Protein AF-A0A6P0Z613-F1 (afdb_monomer_lite)

Structure (mmCIF, N/CA/C/O backbone):
data_AF-A0A6P0Z613-F1
#
_entry.id   AF-A0A6P0Z613-F1
#
loop_
_atom_site.group_PDB
_atom_site.id
_atom_site.type_symbol
_atom_site.label_atom_id
_atom_site.label_alt_id
_atom_site.label_comp_id
_atom_site.label_asym_id
_atom_site.label_entity_id
_atom_site.label_seq_id
_atom_site.pdbx_PDB_ins_code
_atom_site.Cartn_x
_atom_site.Cartn_y
_atom_site.Cartn_z
_atom_site.occupancy
_atom_site.B_iso_or_equiv
_atom_site.auth_seq_id
_atom_site.auth_comp_id
_atom_site.auth_asym_id
_atom_site.auth_atom_id
_atom_site.pdbx_PDB_model_num
ATOM 1 N N . MET A 1 1 ? -24.363 -20.816 21.372 1.00 41.12 1 MET A N 1
ATOM 2 C CA . MET A 1 1 ? -23.082 -20.110 21.141 1.00 41.12 1 MET A CA 1
ATOM 3 C C . MET A 1 1 ? -22.222 -20.954 20.210 1.00 41.12 1 MET A C 1
ATOM 5 O O . MET A 1 1 ? -21.690 -21.966 20.649 1.00 41.12 1 MET A O 1
ATOM 9 N N . HIS A 1 2 ? -22.125 -20.601 18.926 1.00 52.47 2 HIS A N 1
ATOM 10 C CA . HIS A 1 2 ? -21.199 -21.285 18.020 1.00 52.47 2 HIS A CA 1
ATOM 11 C C . HIS A 1 2 ? -19.767 -20.882 18.381 1.00 52.47 2 HIS A C 1
ATOM 13 O O . HIS A 1 2 ? -19.398 -19.717 18.252 1.00 52.47 2 HIS A O 1
ATOM 19 N N . LYS A 1 3 ? -18.967 -21.839 18.863 1.00 54.72 3 LYS A N 1
ATOM 20 C CA . LYS A 1 3 ? -17.518 -21.667 18.998 1.00 54.72 3 LYS A CA 1
ATOM 21 C C . LYS A 1 3 ? -16.942 -21.541 17.590 1.00 54.72 3 LYS A C 1
ATOM 23 O O . LYS A 1 3 ? -16.746 -22.545 16.912 1.00 54.72 3 LYS A O 1
ATOM 28 N N . ILE A 1 4 ? -16.701 -20.314 17.137 1.00 62.31 4 ILE A N 1
ATOM 29 C CA . ILE A 1 4 ? -15.905 -20.089 15.932 1.00 62.31 4 ILE A CA 1
ATOM 30 C C . ILE A 1 4 ? -14.478 -20.491 16.303 1.00 62.31 4 ILE A C 1
ATOM 32 O O . ILE A 1 4 ? -13.793 -19.790 17.043 1.00 62.31 4 ILE A O 1
ATOM 36 N N . ALA A 1 5 ? -14.067 -21.681 15.874 1.00 77.69 5 ALA A N 1
ATOM 37 C CA . ALA A 1 5 ? -12.727 -22.178 16.136 1.00 77.69 5 ALA A CA 1
ATOM 38 C C . ALA A 1 5 ? -11.706 -21.254 15.461 1.00 77.69 5 ALA A C 1
ATOM 40 O O . ALA A 1 5 ? -11.909 -20.863 14.313 1.00 77.69 5 ALA A O 1
ATOM 41 N N . ALA A 1 6 ? -10.613 -20.933 16.158 1.00 75.31 6 ALA A N 1
ATOM 42 C CA . ALA A 1 6 ? -9.605 -19.960 15.724 1.00 75.31 6 ALA A CA 1
ATOM 43 C C . ALA A 1 6 ? -9.152 -20.151 14.263 1.00 75.31 6 ALA A C 1
ATOM 45 O O . ALA A 1 6 ? -8.950 -19.170 13.559 1.00 75.31 6 ALA A O 1
ATOM 46 N N . HIS A 1 7 ? -9.106 -21.396 13.775 1.00 74.69 7 HIS A N 1
ATOM 47 C CA . HIS A 1 7 ? -8.797 -21.716 12.379 1.00 74.69 7 HIS A CA 1
ATOM 48 C C . HIS A 1 7 ? -9.727 -21.046 11.349 1.00 74.69 7 HIS A C 1
ATOM 50 O O . HIS A 1 7 ? -9.259 -20.600 10.310 1.00 74.69 7 HIS A O 1
ATOM 56 N N . HIS A 1 8 ? -11.024 -20.899 11.640 1.00 77.75 8 HIS A N 1
ATOM 57 C CA . HIS A 1 8 ? -11.977 -20.233 10.754 1.00 77.75 8 HIS A CA 1
ATOM 58 C C . HIS A 1 8 ? -11.735 -18.726 10.718 1.00 77.75 8 HIS A C 1
ATOM 60 O O . HIS A 1 8 ? -11.867 -18.116 9.663 1.00 77.75 8 HIS A O 1
ATOM 66 N N . LEU A 1 9 ? -11.358 -18.120 11.850 1.00 75.69 9 LEU A N 1
ATOM 67 C CA . LEU A 1 9 ? -10.986 -16.705 11.888 1.00 75.69 9 LEU A CA 1
ATOM 68 C C . LEU A 1 9 ? -9.671 -16.468 11.146 1.00 75.69 9 LEU A C 1
ATOM 70 O O . LEU A 1 9 ? -9.574 -15.496 10.409 1.00 75.69 9 LEU A O 1
ATOM 74 N N . ILE A 1 10 ? -8.697 -17.370 11.294 1.00 74.62 10 ILE A N 1
ATOM 75 C CA . ILE A 1 10 ? -7.418 -17.310 10.579 1.00 74.62 10 ILE A CA 1
ATOM 76 C C . ILE A 1 10 ? -7.642 -17.448 9.072 1.00 74.62 10 ILE A C 1
ATOM 78 O O . ILE A 1 10 ? -7.159 -16.603 8.330 1.00 74.62 10 ILE A O 1
ATOM 82 N N . HIS A 1 11 ? -8.434 -18.421 8.616 1.00 78.00 11 HIS A N 1
ATOM 83 C CA . HIS A 1 11 ? -8.751 -18.568 7.192 1.00 78.00 11 HIS A CA 1
ATOM 84 C C . HIS A 1 11 ? -9.567 -17.398 6.638 1.00 78.00 11 HIS A C 1
ATOM 86 O O . HIS A 1 11 ? -9.324 -16.955 5.519 1.00 78.00 11 HIS A O 1
ATOM 92 N N . ALA A 1 12 ? -10.515 -16.859 7.409 1.00 75.25 12 ALA A N 1
ATOM 93 C CA . ALA A 1 12 ? -11.254 -15.668 7.000 1.00 75.25 12 ALA A CA 1
ATOM 94 C C . ALA A 1 12 ? -10.349 -14.428 6.926 1.00 75.25 12 ALA A C 1
ATOM 96 O O . ALA A 1 12 ? -10.545 -13.575 6.063 1.00 75.25 12 ALA A O 1
ATOM 97 N N . TRP A 1 13 ? -9.363 -14.321 7.822 1.00 73.00 13 TRP A N 1
ATOM 98 C CA . TRP A 1 13 ? -8.360 -13.262 7.803 1.00 73.00 13 TRP A CA 1
ATOM 99 C C . TRP A 1 13 ? -7.433 -13.429 6.596 1.00 73.00 13 TRP A C 1
ATOM 101 O O . TRP A 1 13 ? -7.325 -12.508 5.797 1.00 73.00 13 TRP A O 1
ATOM 111 N N . GLU A 1 14 ? -6.866 -14.619 6.392 1.00 74.31 14 GLU A N 1
ATOM 112 C CA . GLU A 1 14 ? -6.047 -14.978 5.231 1.00 74.31 14 GLU A CA 1
ATOM 113 C C . GLU A 1 14 ? -6.763 -14.630 3.925 1.00 74.31 14 GLU A C 1
ATOM 115 O O . GLU A 1 14 ? -6.279 -13.776 3.192 1.00 74.31 14 GLU A O 1
ATOM 120 N N . ALA A 1 15 ? -7.972 -15.150 3.696 1.00 76.81 15 ALA A N 1
ATOM 121 C CA . ALA A 1 15 ? -8.753 -14.878 2.488 1.00 76.81 15 ALA A CA 1
ATOM 122 C C . ALA A 1 15 ? -9.034 -13.380 2.251 1.00 76.81 15 ALA A C 1
ATOM 124 O O . ALA A 1 15 ? -9.270 -12.964 1.118 1.00 76.81 15 ALA A O 1
ATOM 125 N N . ARG A 1 16 ? -9.015 -12.553 3.306 1.00 70.50 16 ARG A N 1
ATOM 126 C CA . ARG A 1 16 ? -9.199 -11.098 3.210 1.00 70.50 16 ARG A CA 1
ATOM 127 C C . ARG A 1 16 ? -7.934 -10.364 2.768 1.00 70.50 16 ARG A C 1
ATOM 129 O O . ARG A 1 16 ? -8.049 -9.281 2.195 1.00 70.50 16 ARG A O 1
ATOM 136 N N . TYR A 1 17 ? -6.760 -10.921 3.057 1.00 62.25 17 TYR A N 1
ATOM 137 C CA . TYR A 1 17 ? -5.458 -10.317 2.765 1.00 62.25 17 TYR A CA 1
ATOM 138 C C . TYR A 1 17 ? -4.676 -11.047 1.667 1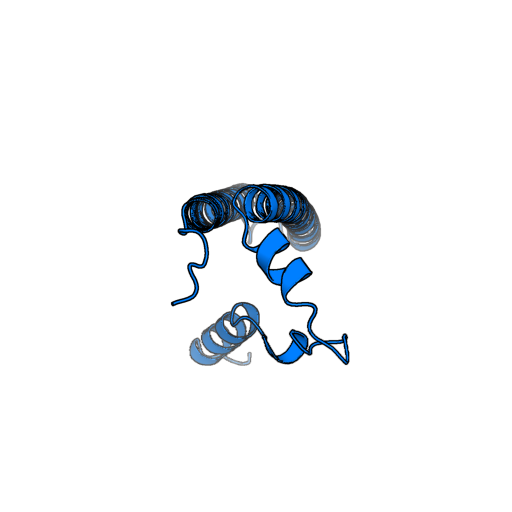.00 62.25 17 TYR A C 1
ATOM 140 O O . TYR A 1 17 ? -3.694 -10.490 1.179 1.00 62.25 17 TYR A O 1
ATOM 148 N N . THR A 1 18 ? -5.107 -12.236 1.230 1.00 71.69 18 THR A N 1
ATOM 149 C CA . THR A 1 18 ? -4.596 -12.886 0.021 1.00 71.69 18 THR A CA 1
ATOM 150 C C . THR A 1 18 ? -4.936 -12.001 -1.177 1.00 71.69 18 THR A C 1
ATOM 152 O O . THR A 1 18 ? -6.118 -11.775 -1.454 1.00 71.69 18 THR A O 1
ATOM 155 N N . PRO A 1 19 ? -3.936 -11.472 -1.901 1.00 59.66 19 PRO A N 1
ATOM 156 C CA . PRO A 1 19 ? -4.206 -10.656 -3.070 1.00 59.66 19 PRO A CA 1
ATOM 157 C C . PRO A 1 19 ? -4.875 -11.518 -4.142 1.00 59.66 19 PRO A C 1
ATOM 159 O O . PRO A 1 19 ? -4.278 -12.449 -4.681 1.00 59.66 19 PRO A O 1
ATOM 162 N N . ASP A 1 20 ? -6.131 -11.212 -4.452 1.00 67.31 20 ASP A N 1
ATOM 163 C CA . ASP A 1 20 ? -6.838 -11.840 -5.559 1.00 67.31 20 ASP A CA 1
ATOM 164 C C . ASP A 1 20 ? -6.355 -11.239 -6.888 1.00 67.31 20 ASP A C 1
ATOM 166 O O . ASP A 1 20 ? -6.865 -10.226 -7.378 1.00 67.31 20 ASP A O 1
ATOM 170 N N . PHE A 1 21 ? -5.344 -11.878 -7.473 1.00 59.34 21 PHE A N 1
ATOM 171 C CA . PHE A 1 21 ? -4.806 -11.508 -8.777 1.00 59.34 21 PHE A CA 1
ATOM 172 C C . PHE A 1 21 ? -5.696 -11.945 -9.945 1.00 59.34 21 PHE A C 1
ATOM 174 O O . PHE A 1 21 ? -5.417 -11.556 -11.076 1.00 59.34 21 PHE A O 1
ATOM 181 N N . SER A 1 22 ? -6.791 -12.687 -9.718 1.00 65.94 22 SER A N 1
ATOM 182 C CA . SER A 1 22 ? -7.723 -13.053 -10.797 1.00 65.94 22 SER A CA 1
ATOM 183 C C . SER A 1 22 ? -8.380 -11.823 -11.434 1.00 65.94 22 SER A C 1
ATOM 185 O O . SER A 1 22 ? -8.795 -11.864 -12.587 1.00 65.94 22 SER A O 1
ATOM 187 N N . LYS A 1 23 ? -8.397 -10.688 -10.721 1.00 56.38 23 LYS A N 1
ATOM 188 C CA . LYS A 1 23 ? -8.843 -9.385 -11.238 1.00 56.38 23 LYS A CA 1
ATOM 189 C C . LYS A 1 23 ? -7.803 -8.666 -12.094 1.00 56.38 23 LYS A C 1
ATOM 191 O O . LYS A 1 23 ? -8.165 -7.713 -12.783 1.00 56.38 23 LYS A O 1
ATOM 196 N N . LEU A 1 24 ? -6.551 -9.131 -12.119 1.00 56.16 24 LEU A N 1
ATOM 197 C CA . LEU A 1 24 ? -5.546 -8.712 -13.102 1.00 56.16 24 LEU A CA 1
ATOM 198 C C . LEU A 1 24 ? -5.812 -9.346 -14.480 1.00 56.16 24 LEU A C 1
ATOM 200 O O . LEU A 1 24 ? -4.891 -9.638 -15.237 1.00 56.16 24 LEU A O 1
ATOM 204 N N . THR A 1 25 ? -7.079 -9.563 -14.839 1.00 56.84 25 THR A N 1
ATOM 205 C CA . THR A 1 25 ? -7.461 -9.828 -16.222 1.00 56.84 25 THR A CA 1
ATOM 206 C C . THR A 1 25 ? -7.034 -8.638 -17.066 1.00 56.84 25 THR A C 1
ATOM 208 O O . THR A 1 25 ? -7.546 -7.529 -16.878 1.00 56.84 25 THR A O 1
ATOM 211 N N . PHE A 1 26 ? -6.116 -8.867 -18.004 1.00 58.69 26 PHE A N 1
ATOM 212 C CA . PHE A 1 26 ? -5.805 -7.910 -19.054 1.00 58.69 26 PHE A CA 1
ATOM 213 C C . PHE A 1 26 ? -7.097 -7.590 -19.812 1.00 58.69 26 PHE A C 1
ATOM 215 O O . PHE A 1 26 ? -7.572 -8.373 -20.630 1.00 58.69 26 PHE A O 1
ATOM 222 N N . ARG A 1 27 ? -7.703 -6.438 -19.502 1.00 60.19 27 ARG A N 1
ATOM 223 C CA . ARG A 1 27 ? -8.862 -5.923 -20.247 1.00 60.19 27 ARG A CA 1
ATOM 224 C C . ARG A 1 27 ? -8.474 -5.492 -21.662 1.00 60.19 27 ARG A C 1
ATOM 226 O O . ARG A 1 27 ? -9.340 -5.366 -22.523 1.00 60.19 27 ARG A O 1
ATOM 233 N N . GLU A 1 28 ? -7.186 -5.260 -21.901 1.00 61.25 28 GLU A N 1
ATOM 234 C CA . GLU A 1 28 ? -6.647 -4.927 -23.213 1.00 61.25 28 GLU A CA 1
ATOM 235 C C . GLU A 1 28 ? -6.373 -6.224 -23.995 1.00 61.25 28 GLU A C 1
ATOM 237 O O . GLU A 1 28 ? -5.562 -7.050 -23.582 1.00 61.25 28 GLU A O 1
ATOM 242 N N . LYS A 1 29 ? -7.031 -6.392 -25.154 1.00 64.88 29 LYS A N 1
ATOM 243 C CA . LYS A 1 29 ? -6.771 -7.503 -26.098 1.00 64.88 29 LYS A CA 1
ATOM 244 C C . LYS A 1 29 ? -5.322 -7.528 -26.608 1.00 64.88 29 LYS A C 1
ATOM 246 O O . LYS A 1 29 ? -4.872 -8.554 -27.107 1.00 64.88 29 LYS A O 1
ATOM 251 N N . HIS A 1 30 ? -4.608 -6.408 -26.482 1.00 64.81 30 HIS A N 1
ATOM 252 C CA . HIS A 1 30 ? -3.209 -6.261 -26.856 1.00 64.81 30 HIS A CA 1
ATOM 253 C C . HIS A 1 30 ? -2.447 -5.520 -25.761 1.00 64.81 30 HIS A C 1
ATOM 255 O O . HIS A 1 30 ? -2.790 -4.399 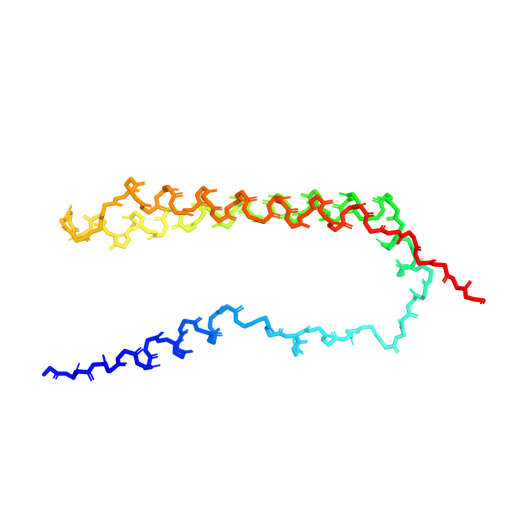-25.399 1.00 64.81 30 HIS A O 1
ATOM 261 N N . LEU A 1 31 ? -1.390 -6.156 -25.270 1.00 69.88 31 LEU A N 1
ATOM 262 C CA . LEU A 1 31 ? -0.443 -5.586 -24.324 1.00 69.88 31 LEU A CA 1
ATOM 263 C C . LEU A 1 31 ? 0.483 -4.605 -25.051 1.00 69.88 31 LEU A C 1
ATOM 265 O O . LEU A 1 31 ? 1.312 -5.012 -25.865 1.00 69.88 31 LEU 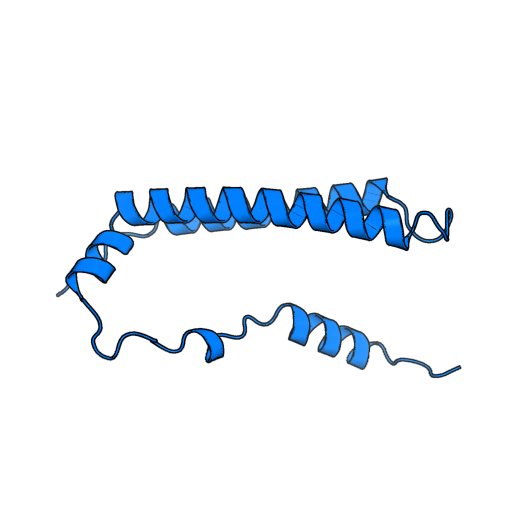A O 1
ATOM 269 N N . ASN A 1 32 ? 0.363 -3.309 -24.760 1.00 80.94 32 ASN A N 1
ATOM 270 C CA . ASN A 1 32 ? 1.302 -2.322 -25.288 1.00 80.94 32 ASN A CA 1
ATOM 271 C C . ASN A 1 32 ? 2.614 -2.366 -24.484 1.00 80.94 32 ASN A C 1
ATOM 273 O O . ASN A 1 32 ? 2.713 -1.790 -23.400 1.00 80.94 32 ASN A O 1
ATOM 277 N N . ILE A 1 33 ? 3.628 -3.037 -25.037 1.00 80.38 33 ILE A N 1
ATOM 278 C CA . ILE A 1 33 ? 4.950 -3.209 -24.412 1.00 80.38 33 ILE A CA 1
ATOM 279 C C . ILE A 1 33 ? 5.603 -1.857 -24.086 1.00 80.38 33 ILE A C 1
ATOM 281 O O . ILE A 1 33 ? 6.196 -1.711 -23.021 1.00 80.38 33 ILE A O 1
ATOM 285 N N . TYR A 1 34 ? 5.440 -0.839 -24.936 1.00 83.75 34 TYR A N 1
ATOM 286 C CA . TYR A 1 34 ? 5.989 0.497 -24.675 1.00 83.75 34 TYR A CA 1
ATOM 287 C C . TYR A 1 34 ? 5.339 1.157 -23.459 1.00 83.75 34 TYR A C 1
ATOM 289 O O . TYR A 1 34 ? 6.029 1.773 -22.652 1.00 83.75 34 TYR A O 1
ATOM 297 N N . LYS A 1 35 ? 4.026 0.976 -23.282 1.00 82.75 35 LYS A N 1
ATOM 298 C CA . LYS A 1 35 ? 3.299 1.465 -22.101 1.00 82.75 35 LYS A CA 1
ATOM 299 C C . LYS A 1 35 ? 3.757 0.746 -20.831 1.00 82.75 35 LYS A C 1
ATOM 301 O O . LYS A 1 35 ? 3.903 1.382 -19.794 1.00 82.75 35 LYS A O 1
ATOM 306 N N . LEU A 1 36 ? 4.028 -0.558 -20.906 1.00 81.44 36 LEU A N 1
ATOM 307 C CA . LEU A 1 36 ? 4.594 -1.303 -19.777 1.00 81.44 36 LEU A CA 1
ATOM 308 C C . LEU A 1 36 ? 6.004 -0.835 -19.419 1.00 81.44 36 LEU A C 1
ATOM 310 O O . LEU A 1 36 ? 6.313 -0.701 -18.240 1.00 81.44 36 LEU A O 1
ATOM 314 N N . LEU A 1 37 ? 6.847 -0.579 -20.419 1.00 84.75 37 LEU A N 1
ATOM 315 C CA . LEU A 1 37 ? 8.194 -0.058 -20.203 1.00 84.75 37 LEU A CA 1
ATOM 316 C C . LEU A 1 37 ? 8.175 1.340 -19.590 1.00 84.75 37 LEU A C 1
ATOM 318 O O . LEU A 1 37 ? 8.956 1.610 -18.682 1.00 84.75 37 LEU A O 1
ATOM 322 N N . ASP A 1 38 ? 7.258 2.201 -20.032 1.00 86.81 38 ASP A N 1
ATOM 323 C CA . ASP A 1 38 ? 7.068 3.523 -19.439 1.0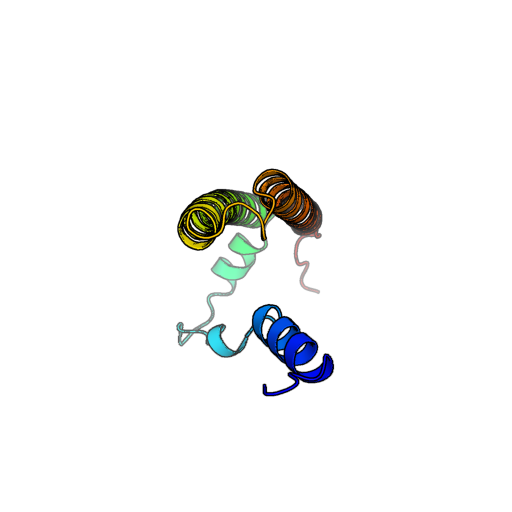0 86.81 38 ASP A CA 1
ATOM 324 C C . ASP A 1 38 ? 6.608 3.422 -17.975 1.00 86.81 38 ASP A C 1
ATOM 326 O O . ASP A 1 38 ? 7.194 4.058 -17.099 1.00 86.81 38 ASP A O 1
ATOM 330 N N . LEU A 1 39 ? 5.651 2.537 -17.672 1.00 84.12 39 LEU A N 1
ATOM 331 C CA . LEU A 1 39 ? 5.204 2.263 -16.299 1.00 84.12 39 LEU A CA 1
ATOM 332 C C . LEU A 1 39 ? 6.314 1.657 -15.423 1.00 84.12 39 LEU A C 1
ATOM 334 O O . LEU A 1 39 ? 6.434 2.007 -14.250 1.00 84.12 39 LEU A O 1
ATOM 338 N N . ALA A 1 40 ? 7.154 0.789 -15.990 1.00 85.56 40 ALA A N 1
ATOM 339 C CA . ALA A 1 40 ? 8.306 0.193 -15.315 1.00 85.56 40 ALA A CA 1
ATOM 340 C C . ALA A 1 40 ? 9.532 1.125 -15.262 1.00 85.56 40 ALA A C 1
ATOM 342 O O . ALA A 1 40 ? 10.539 0.789 -14.625 1.00 85.56 40 ALA A O 1
ATOM 343 N N . SER A 1 41 ? 9.484 2.295 -15.903 1.00 89.06 41 SER A N 1
ATOM 344 C CA . SER A 1 41 ? 10.549 3.292 -15.808 1.00 89.06 41 SER A CA 1
ATOM 345 C C . SER A 1 41 ? 10.620 3.879 -14.390 1.00 89.06 41 SER A C 1
ATOM 347 O O . SER A 1 41 ? 9.627 3.848 -13.658 1.00 89.06 41 SER A O 1
ATOM 349 N N . PRO A 1 42 ? 11.753 4.475 -13.973 1.00 90.06 42 PRO A N 1
ATOM 350 C CA . PRO A 1 42 ? 11.839 5.150 -12.675 1.00 90.06 42 PRO A CA 1
ATOM 351 C C . PRO A 1 42 ? 10.757 6.225 -12.487 1.00 90.06 42 PRO A C 1
ATOM 353 O O . PRO A 1 42 ? 10.198 6.378 -11.401 1.00 90.06 42 PRO A O 1
ATOM 356 N N . ARG A 1 43 ? 10.416 6.944 -13.566 1.00 90.62 43 ARG A N 1
ATOM 357 C CA . ARG A 1 43 ? 9.349 7.950 -13.561 1.00 90.62 43 ARG A CA 1
ATOM 358 C C . ARG A 1 43 ? 7.971 7.304 -13.419 1.00 90.62 43 ARG A C 1
ATOM 360 O O . ARG A 1 43 ? 7.182 7.765 -12.599 1.00 90.62 43 ARG A O 1
ATOM 367 N N . GLY A 1 44 ? 7.706 6.243 -14.180 1.00 90.00 44 GLY A N 1
ATOM 368 C CA . GLY A 1 44 ? 6.465 5.474 -14.102 1.00 90.00 44 GLY A CA 1
ATOM 369 C C . GLY A 1 44 ? 6.230 4.931 -12.696 1.00 90.00 44 GLY A C 1
ATOM 370 O O . GLY A 1 44 ? 5.197 5.212 -12.092 1.00 90.00 44 GLY A O 1
ATOM 371 N N . ARG A 1 45 ? 7.243 4.284 -12.107 1.00 90.06 45 ARG A N 1
ATOM 372 C CA . ARG A 1 45 ? 7.184 3.771 -10.729 1.00 90.06 45 ARG A CA 1
ATOM 373 C C . ARG A 1 45 ? 6.960 4.869 -9.700 1.00 90.06 45 ARG A C 1
ATOM 375 O O . ARG A 1 45 ? 6.172 4.669 -8.779 1.00 90.06 45 ARG A O 1
ATOM 382 N N . LYS A 1 46 ? 7.607 6.030 -9.850 1.00 92.44 46 LYS A N 1
ATOM 383 C CA . LYS A 1 46 ? 7.375 7.178 -8.963 1.00 92.44 46 LYS A CA 1
ATOM 384 C C . LYS A 1 46 ? 5.914 7.632 -9.018 1.00 92.44 46 LYS A C 1
ATOM 386 O O . LYS A 1 46 ? 5.305 7.805 -7.968 1.00 92.44 46 LYS A O 1
ATOM 391 N N . ASN A 1 47 ? 5.347 7.767 -10.216 1.00 92.44 47 ASN A N 1
ATOM 392 C CA . ASN A 1 47 ? 3.945 8.154 -10.391 1.00 92.44 47 ASN A CA 1
ATOM 393 C C . ASN A 1 47 ? 2.994 7.118 -9.775 1.00 92.44 47 ASN A C 1
ATOM 395 O O . ASN A 1 47 ? 2.125 7.483 -8.989 1.00 92.44 47 ASN A O 1
ATOM 399 N N . THR A 1 48 ? 3.204 5.826 -10.054 1.00 90.75 48 THR A N 1
ATOM 400 C CA . THR A 1 48 ? 2.414 4.742 -9.449 1.00 90.75 48 THR A CA 1
ATOM 401 C C . THR A 1 48 ? 2.495 4.775 -7.925 1.00 90.75 48 THR A C 1
ATOM 403 O O . THR A 1 48 ? 1.484 4.623 -7.247 1.00 90.75 48 THR A O 1
ATOM 406 N N . ALA A 1 49 ? 3.683 4.992 -7.362 1.00 92.12 49 ALA A N 1
ATOM 407 C CA . ALA A 1 49 ? 3.853 5.040 -5.918 1.00 92.12 49 ALA A CA 1
ATOM 408 C C . ALA A 1 49 ? 3.120 6.228 -5.274 1.00 92.12 49 ALA A C 1
ATOM 410 O O . ALA A 1 49 ? 2.534 6.059 -4.207 1.00 92.12 49 ALA A O 1
ATOM 411 N N . GLU A 1 50 ? 3.101 7.398 -5.919 1.00 93.00 50 GLU A N 1
ATOM 412 C CA . GLU A 1 50 ? 2.313 8.547 -5.451 1.00 93.00 50 GLU A CA 1
ATOM 413 C C . GLU A 1 50 ? 0.806 8.265 -5.490 1.00 93.00 50 GLU A C 1
ATOM 415 O O . GLU A 1 50 ? 0.107 8.518 -4.507 1.00 93.00 50 GLU A O 1
ATOM 420 N N . GLU A 1 51 ? 0.298 7.667 -6.571 1.00 91.62 51 GLU A N 1
ATOM 421 C CA . GLU A 1 51 ? -1.115 7.272 -6.666 1.00 91.62 51 GLU A CA 1
ATOM 422 C C . GLU A 1 51 ? -1.497 6.259 -5.578 1.00 91.62 51 GLU A C 1
ATOM 424 O O . GLU A 1 51 ? -2.510 6.418 -4.889 1.00 91.62 51 GLU A O 1
ATOM 429 N N . VAL A 1 52 ? -0.664 5.235 -5.366 1.00 89.81 52 VAL A N 1
ATOM 430 C CA . VAL A 1 52 ? -0.898 4.228 -4.324 1.00 89.81 52 VAL A CA 1
ATOM 431 C C . VAL A 1 52 ? -0.830 4.856 -2.933 1.00 89.81 52 VAL A C 1
ATOM 433 O O . VAL A 1 52 ? -1.650 4.517 -2.081 1.00 89.81 52 VAL A O 1
ATOM 436 N N . LYS A 1 53 ? 0.080 5.805 -2.690 1.00 90.50 53 LYS A N 1
ATOM 437 C CA . LYS A 1 53 ? 0.170 6.530 -1.415 1.00 90.50 53 LYS A CA 1
ATOM 438 C C . LYS A 1 53 ? -1.087 7.357 -1.139 1.00 90.50 53 LYS A C 1
ATOM 440 O O . LYS A 1 53 ? -1.606 7.334 -0.022 1.00 90.50 53 LYS A O 1
ATOM 445 N N . GLN A 1 54 ? -1.619 8.046 -2.148 1.00 89.69 54 GLN A N 1
ATOM 446 C CA . GLN A 1 54 ? -2.890 8.769 -2.030 1.00 89.69 54 GLN A CA 1
ATOM 447 C C . GLN A 1 54 ? -4.053 7.815 -1.729 1.00 89.69 54 GLN A C 1
ATOM 449 O O . GLN A 1 54 ? -4.848 8.073 -0.821 1.00 89.69 54 GLN A O 1
ATOM 454 N N . LEU A 1 55 ? -4.119 6.682 -2.435 1.00 88.62 55 LEU A N 1
ATOM 455 C CA . LEU A 1 55 ? -5.138 5.660 -2.208 1.00 88.62 55 LEU A CA 1
ATOM 456 C C . LEU A 1 55 ? -5.043 5.061 -0.799 1.00 88.62 55 LEU A C 1
ATOM 458 O O . LEU A 1 55 ? -6.067 4.905 -0.136 1.00 88.62 55 LEU A O 1
ATOM 462 N N . LEU A 1 56 ? -3.834 4.753 -0.326 1.00 86.56 56 LEU A N 1
ATOM 463 C CA . LEU A 1 56 ? -3.579 4.237 1.017 1.00 86.56 56 LEU A CA 1
ATOM 464 C C . LEU A 1 56 ? -4.078 5.215 2.083 1.00 86.56 56 LEU A C 1
ATOM 466 O O . LEU A 1 56 ? -4.855 4.821 2.951 1.00 86.56 56 LEU A O 1
ATOM 470 N N . ASN A 1 57 ? -3.708 6.494 1.970 1.00 85.88 57 ASN A N 1
ATOM 471 C CA . ASN A 1 57 ? -4.166 7.544 2.880 1.00 85.88 57 ASN A CA 1
ATOM 472 C C . ASN A 1 57 ? -5.696 7.617 2.930 1.00 85.88 57 ASN A C 1
ATOM 474 O O . ASN A 1 57 ? -6.283 7.627 4.013 1.00 85.88 57 ASN A O 1
ATOM 478 N N . PHE A 1 58 ? -6.350 7.606 1.766 1.00 85.00 58 PHE A N 1
ATOM 479 C CA . PHE A 1 58 ? -7.808 7.604 1.681 1.00 85.00 58 PHE A CA 1
ATOM 480 C C . PHE A 1 58 ? -8.421 6.362 2.345 1.00 85.00 58 PHE A C 1
ATOM 482 O O . PHE A 1 58 ? -9.338 6.477 3.159 1.00 85.00 58 PHE A O 1
ATOM 489 N N . LYS A 1 59 ? -7.902 5.163 2.050 1.00 82.69 59 LYS A N 1
ATOM 490 C CA . LYS A 1 59 ? -8.407 3.906 2.623 1.00 82.69 59 LYS A CA 1
ATOM 491 C C . LYS A 1 59 ? -8.227 3.849 4.139 1.00 82.69 59 LYS A C 1
ATOM 493 O O . LYS A 1 59 ? -9.159 3.433 4.824 1.00 82.69 59 LYS A O 1
ATOM 498 N N . CYS A 1 60 ? -7.093 4.305 4.667 1.00 80.12 60 CYS A N 1
ATOM 499 C CA . CYS A 1 60 ? -6.850 4.387 6.107 1.00 80.12 60 CYS A CA 1
ATOM 500 C C . CYS A 1 60 ? -7.807 5.372 6.797 1.00 80.12 60 CYS A C 1
ATOM 502 O O . CYS A 1 60 ? -8.361 5.048 7.847 1.00 80.12 60 CYS A O 1
ATOM 504 N N . GLN A 1 61 ? -8.076 6.536 6.195 1.00 80.62 61 GLN A N 1
ATOM 505 C CA . GLN A 1 61 ? -9.055 7.492 6.730 1.00 80.62 61 GLN A CA 1
ATOM 506 C C . GLN A 1 61 ? -10.475 6.910 6.753 1.00 80.62 61 GLN A C 1
ATOM 508 O O . GLN A 1 61 ? -11.144 6.955 7.786 1.00 80.62 61 GLN A O 1
ATOM 513 N N . VAL A 1 62 ? -10.919 6.304 5.646 1.00 82.31 62 VAL A N 1
ATOM 514 C CA . VAL A 1 62 ? -12.242 5.663 5.552 1.00 82.31 62 VAL A CA 1
ATOM 515 C C . VAL A 1 62 ? -12.374 4.511 6.551 1.00 82.31 62 VAL A C 1
ATOM 517 O O . VAL A 1 62 ? -13.397 4.398 7.225 1.00 82.31 62 VAL A O 1
ATOM 520 N N . ALA A 1 63 ? -11.336 3.685 6.705 1.00 75.19 63 ALA A N 1
ATOM 521 C CA . ALA A 1 63 ? -11.313 2.620 7.704 1.00 75.19 63 ALA A CA 1
ATOM 522 C C . ALA A 1 63 ? -11.426 3.175 9.134 1.00 75.19 63 ALA A C 1
ATOM 524 O O . ALA A 1 63 ? -12.167 2.620 9.944 1.00 75.19 63 ALA A O 1
ATOM 525 N N . GLY A 1 64 ? -10.759 4.297 9.429 1.00 73.75 64 GLY A N 1
ATOM 526 C CA . GLY A 1 64 ? -10.891 5.004 10.703 1.00 73.75 64 GLY A CA 1
ATOM 527 C C . GLY A 1 64 ? -12.322 5.476 10.976 1.00 73.75 64 GLY A C 1
ATOM 528 O O . GLY A 1 64 ? -12.841 5.253 12.069 1.00 73.75 64 GLY A O 1
ATOM 529 N N . ILE A 1 65 ? -12.989 6.057 9.973 1.00 74.44 65 ILE A N 1
ATOM 530 C CA . ILE A 1 65 ? -14.392 6.496 10.069 1.00 74.44 65 ILE A CA 1
ATOM 531 C C . ILE A 1 65 ? -15.322 5.302 10.315 1.00 74.44 65 ILE A C 1
ATOM 533 O O . ILE A 1 65 ? -16.123 5.332 11.247 1.00 74.44 65 ILE A O 1
ATOM 537 N N . HIS A 1 66 ? -15.206 4.232 9.524 1.00 73.25 66 HIS A N 1
ATOM 538 C CA . HIS A 1 66 ? -16.041 3.040 9.696 1.00 73.25 66 HIS A CA 1
ATOM 539 C C . HIS A 1 66 ? -15.809 2.346 11.037 1.00 73.25 66 HIS A C 1
ATOM 541 O O . HIS A 1 66 ? -16.773 1.915 11.663 1.00 73.25 66 HIS A O 1
ATOM 547 N N . SER A 1 67 ? -14.561 2.285 11.506 1.00 69.00 67 SER A N 1
ATOM 548 C CA . SER A 1 67 ? -14.231 1.777 12.838 1.00 69.00 67 SER A CA 1
ATOM 549 C C . SER A 1 67 ? -14.906 2.614 13.930 1.00 69.00 67 SER A C 1
ATOM 551 O O . SER A 1 67 ? -15.573 2.071 14.806 1.00 69.00 67 SER A O 1
ATOM 553 N N . ASN A 1 68 ? -14.845 3.945 13.833 1.00 69.25 68 ASN A N 1
ATOM 554 C CA . ASN A 1 68 ? -15.512 4.829 14.789 1.00 69.25 68 ASN A CA 1
ATOM 555 C C . ASN A 1 68 ? -17.042 4.634 14.798 1.00 69.25 68 ASN A C 1
ATOM 557 O O . ASN A 1 68 ? -17.652 4.526 15.859 1.00 69.25 68 ASN A O 1
ATOM 561 N N . ILE A 1 69 ? -17.673 4.497 13.628 1.00 73.25 69 ILE A N 1
ATOM 562 C CA . ILE A 1 69 ? -19.117 4.219 13.526 1.00 73.25 69 ILE A CA 1
ATOM 563 C C . ILE A 1 69 ? -19.459 2.861 14.162 1.00 73.25 69 ILE A C 1
ATOM 565 O O . ILE A 1 69 ? -20.401 2.770 14.944 1.00 73.25 69 ILE A O 1
ATOM 569 N N . LEU A 1 70 ? -18.674 1.817 13.881 1.00 67.38 70 LEU A N 1
ATOM 570 C CA . LEU A 1 70 ? -18.905 0.463 14.396 1.00 67.38 70 LEU A CA 1
ATOM 571 C C . LEU A 1 70 ? -18.617 0.308 15.889 1.00 67.38 70 LEU A C 1
ATOM 573 O O . LEU A 1 70 ? -19.134 -0.620 16.491 1.00 67.38 70 LEU A O 1
ATOM 577 N N . PHE A 1 71 ? -17.793 1.154 16.499 1.00 65.44 71 PHE A N 1
ATOM 578 C CA . PHE A 1 71 ? -17.418 0.980 17.907 1.00 65.44 71 PHE A CA 1
ATOM 579 C C . PHE A 1 71 ? -17.919 2.090 18.825 1.00 65.44 71 PHE A C 1
ATOM 581 O O . PHE A 1 71 ? -17.941 1.901 20.037 1.00 65.44 71 PHE A O 1
ATOM 588 N N . SER A 1 72 ? -18.439 3.189 18.275 1.00 65.38 72 SER A N 1
ATOM 589 C CA . SER A 1 72 ? -19.147 4.207 19.062 1.00 65.38 72 SER A CA 1
ATOM 590 C C . SER A 1 72 ? -20.378 3.649 19.789 1.00 65.38 72 SER A C 1
ATOM 592 O O . SER A 1 72 ? -20.715 4.145 20.861 1.00 65.38 72 SER A O 1
ATOM 594 N N . TYR A 1 73 ? -21.008 2.581 19.275 1.00 66.88 73 TYR A N 1
ATOM 595 C CA . TYR A 1 73 ? -22.128 1.912 19.951 1.00 66.88 73 TYR A CA 1
ATOM 596 C C . TYR A 1 73 ? -21.701 0.908 21.040 1.00 66.88 73 TYR A C 1
ATOM 598 O O . TYR A 1 73 ? -22.549 0.473 21.819 1.00 66.88 73 TYR A O 1
ATOM 606 N N . ILE A 1 74 ? -20.408 0.555 21.140 1.00 67.12 74 ILE A N 1
ATOM 607 C CA . ILE A 1 74 ? -19.869 -0.297 22.216 1.00 67.12 74 ILE A CA 1
ATOM 608 C C . ILE A 1 74 ? -18.592 0.326 22.810 1.00 67.12 74 ILE A C 1
ATOM 610 O O . ILE A 1 74 ? -17.480 -0.124 22.513 1.00 67.12 74 ILE A O 1
ATOM 614 N N . PRO A 1 75 ? -18.728 1.320 23.706 1.00 56.75 75 PRO A N 1
ATOM 615 C CA . PRO A 1 75 ? -17.620 2.171 24.156 1.00 56.75 75 PRO A CA 1
ATOM 616 C C . PRO A 1 75 ? -16.464 1.465 24.890 1.00 56.75 75 PRO A C 1
ATOM 618 O O . PRO A 1 75 ? -15.434 2.085 25.120 1.00 56.75 75 PRO A O 1
ATOM 621 N N . ASN A 1 76 ? -16.601 0.182 25.249 1.00 60.47 76 ASN A N 1
ATOM 622 C CA . ASN A 1 76 ? -15.651 -0.540 26.108 1.00 60.47 76 ASN A CA 1
ATOM 623 C C . ASN A 1 76 ? -15.027 -1.798 25.480 1.00 60.47 76 ASN A C 1
ATOM 625 O O . ASN A 1 76 ? -14.254 -2.479 26.149 1.00 60.47 76 ASN A O 1
ATOM 629 N N . ILE A 1 77 ? -15.358 -2.143 24.229 1.00 64.69 77 ILE A N 1
ATOM 630 C CA . ILE A 1 77 ? -14.796 -3.344 23.576 1.00 64.69 77 ILE A CA 1
ATOM 631 C C . ILE A 1 77 ? -13.627 -2.997 22.653 1.00 64.69 77 ILE A C 1
ATOM 633 O O . ILE A 1 77 ? -12.692 -3.786 22.533 1.00 64.69 77 ILE A O 1
ATOM 637 N N . VAL A 1 78 ? -13.641 -1.820 22.021 1.00 63.72 78 VAL A N 1
ATOM 638 C CA . VAL A 1 78 ? -12.579 -1.418 21.095 1.00 63.72 78 VAL A CA 1
ATOM 639 C C . VAL A 1 78 ? -12.002 -0.074 21.489 1.00 63.72 78 VAL A C 1
ATOM 641 O O . VAL A 1 78 ? -12.663 0.960 21.425 1.00 63.72 78 VAL A O 1
ATOM 644 N N . ASN A 1 79 ? -10.723 -0.096 21.855 1.00 72.69 79 ASN A N 1
ATOM 645 C CA . ASN A 1 79 ? -9.953 1.110 22.082 1.00 72.69 79 ASN A CA 1
ATOM 646 C C . ASN A 1 79 ? -9.636 1.776 20.733 1.00 72.69 79 ASN A C 1
ATOM 648 O O . ASN A 1 79 ? -8.774 1.319 19.977 1.00 72.69 79 ASN A O 1
ATOM 652 N N . LEU A 1 80 ? -10.330 2.875 20.430 1.00 70.62 80 LEU A N 1
ATOM 653 C CA . LEU A 1 80 ? -10.133 3.649 19.199 1.00 70.62 80 LEU A CA 1
ATOM 654 C C . LEU A 1 80 ? -8.686 4.150 19.040 1.00 70.62 80 LEU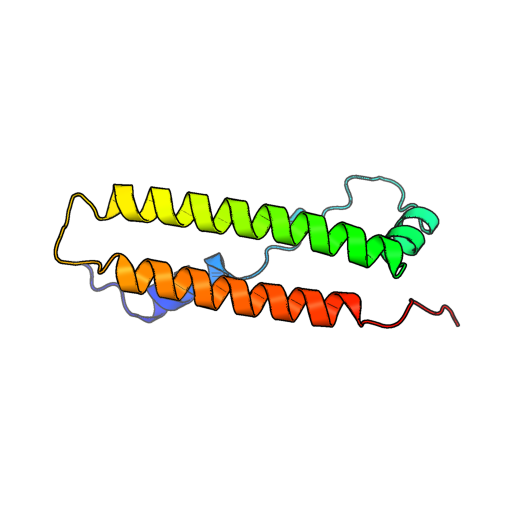 A C 1
ATOM 656 O O . LEU A 1 80 ? -8.217 4.318 17.912 1.00 70.62 80 LEU A O 1
ATOM 660 N N . VAL A 1 81 ? -7.956 4.347 20.145 1.00 77.00 81 VAL A N 1
ATOM 661 C CA . VAL A 1 81 ? -6.531 4.712 20.118 1.00 77.00 81 VAL A CA 1
ATOM 662 C C . VAL A 1 81 ? -5.692 3.572 19.546 1.00 77.00 81 VAL A C 1
ATOM 664 O O . VAL A 1 81 ? -4.837 3.814 18.694 1.00 77.00 81 VAL A O 1
ATOM 667 N N . ASP A 1 82 ? -5.960 2.334 19.957 1.00 76.25 82 ASP A N 1
ATOM 668 C CA . ASP A 1 82 ? -5.222 1.163 19.480 1.00 76.25 82 ASP A CA 1
ATOM 669 C C . ASP A 1 82 ? -5.572 0.843 18.023 1.00 76.25 82 ASP A C 1
ATOM 671 O O . ASP A 1 82 ? -4.683 0.546 17.226 1.00 76.25 82 ASP A O 1
ATOM 675 N N . ALA A 1 83 ? -6.837 1.021 17.625 1.00 74.50 83 ALA A N 1
ATOM 676 C CA . ALA A 1 83 ? -7.247 0.911 16.224 1.00 74.50 83 ALA A CA 1
ATOM 677 C C . ALA A 1 83 ? -6.547 1.954 15.330 1.00 74.50 83 ALA A C 1
ATOM 679 O O . ALA A 1 83 ? -6.079 1.633 14.235 1.00 74.50 83 ALA A O 1
ATOM 680 N N . LYS A 1 84 ? -6.421 3.201 15.808 1.00 77.19 84 LYS A N 1
ATOM 681 C CA . LYS A 1 84 ? -5.681 4.258 15.104 1.00 77.19 84 LYS A CA 1
ATOM 682 C C . LYS A 1 84 ? -4.194 3.919 14.988 1.00 77.19 84 LYS A C 1
ATOM 684 O O . LYS A 1 84 ? -3.637 4.047 13.899 1.00 77.19 84 LYS A O 1
ATOM 689 N N . ARG A 1 85 ? -3.567 3.458 16.076 1.00 82.12 85 ARG A N 1
ATOM 690 C CA . ARG A 1 85 ? -2.161 3.021 16.078 1.00 82.12 85 ARG A CA 1
ATOM 691 C C . ARG A 1 85 ? -1.927 1.887 15.084 1.00 82.12 85 ARG A C 1
ATOM 693 O O . ARG A 1 85 ? -0.999 1.974 14.291 1.00 82.12 85 ARG A O 1
ATOM 700 N N . LEU A 1 86 ? -2.805 0.883 15.057 1.00 81.12 86 LEU A N 1
ATOM 701 C CA . LEU A 1 86 ? -2.726 -0.214 14.093 1.00 81.12 86 LEU A CA 1
ATOM 702 C C . LEU A 1 86 ? -2.791 0.295 12.645 1.00 81.12 86 LEU A C 1
ATOM 704 O O . LEU A 1 86 ? -1.974 -0.106 11.820 1.00 81.12 86 LEU A O 1
ATOM 708 N N . SER A 1 87 ? -3.712 1.215 12.337 1.00 79.88 87 SER A N 1
ATOM 709 C CA . SER A 1 87 ? -3.787 1.824 11.001 1.00 79.88 87 SER A CA 1
ATOM 710 C C . SER A 1 87 ? -2.503 2.569 10.626 1.00 79.88 87 SER A C 1
ATOM 712 O O . SER A 1 87 ? -2.078 2.490 9.476 1.00 79.88 87 SER A O 1
ATOM 714 N N . GLN A 1 88 ? -1.884 3.282 11.570 1.00 83.94 88 GLN A N 1
ATOM 715 C 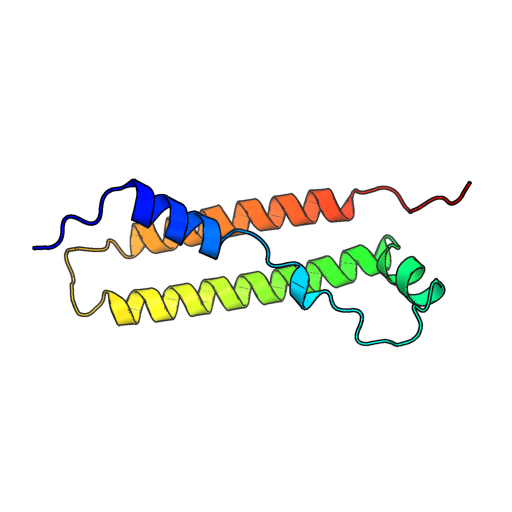CA . GLN A 1 88 ? -0.615 3.982 11.344 1.00 83.94 88 GLN A CA 1
ATOM 716 C C . GLN A 1 88 ? 0.533 2.995 11.102 1.00 83.94 88 GLN A C 1
ATOM 718 O O . GLN A 1 88 ? 1.313 3.184 10.175 1.00 83.94 88 GLN A O 1
ATOM 723 N N . SER A 1 89 ? 0.611 1.910 11.877 1.00 85.44 89 SER A N 1
ATOM 724 C CA . SER A 1 89 ? 1.609 0.857 11.662 1.00 85.44 89 SER A CA 1
ATOM 725 C C . SER A 1 89 ? 1.459 0.198 10.290 1.00 85.44 89 SER A C 1
ATOM 727 O O . SER A 1 89 ? 2.454 -0.006 9.600 1.00 85.44 89 SER A O 1
ATOM 729 N N . ILE A 1 90 ? 0.224 -0.086 9.861 1.00 84.00 90 ILE A N 1
ATOM 730 C CA . ILE A 1 90 ? -0.054 -0.619 8.521 1.00 84.00 90 ILE A CA 1
ATOM 731 C C . ILE A 1 90 ? 0.419 0.367 7.449 1.00 84.00 90 ILE A C 1
ATOM 733 O O . ILE A 1 90 ? 1.096 -0.040 6.507 1.00 84.00 90 ILE A O 1
ATOM 737 N N . GLN A 1 91 ? 0.113 1.658 7.604 1.00 85.50 91 GLN A N 1
ATOM 738 C CA . GLN A 1 91 ? 0.552 2.688 6.666 1.00 85.50 91 GLN A CA 1
ATOM 739 C C . GLN A 1 91 ? 2.080 2.707 6.511 1.00 85.50 91 GLN A C 1
ATOM 741 O O . GLN A 1 91 ? 2.563 2.692 5.383 1.00 85.50 91 GLN A O 1
ATOM 746 N N . VAL A 1 92 ? 2.832 2.645 7.616 1.00 89.50 92 VAL A N 1
ATOM 747 C CA . VAL A 1 92 ? 4.307 2.604 7.594 1.00 89.50 92 VAL A CA 1
ATOM 748 C C . VAL A 1 92 ? 4.833 1.391 6.820 1.00 89.50 92 VAL A C 1
ATOM 750 O O . VAL A 1 92 ? 5.777 1.517 6.041 1.00 89.50 92 VAL A O 1
ATOM 753 N N . VAL A 1 93 ? 4.220 0.213 6.990 1.00 90.00 93 VAL A N 1
ATOM 754 C CA . VAL A 1 93 ? 4.611 -0.991 6.235 1.00 90.00 93 VAL A CA 1
ATOM 755 C C . VAL A 1 93 ? 4.412 -0.776 4.735 1.00 90.00 93 VAL A C 1
ATOM 757 O O . VAL A 1 93 ? 5.320 -1.054 3.953 1.00 90.00 93 VAL A O 1
ATOM 760 N N . TYR A 1 94 ? 3.261 -0.244 4.321 1.00 88.94 94 TYR A N 1
ATOM 761 C CA . TYR A 1 94 ? 3.003 0.036 2.908 1.00 88.94 94 TYR A CA 1
ATOM 762 C C . TYR A 1 94 ? 3.928 1.116 2.342 1.00 88.94 94 TYR A C 1
ATOM 764 O O . TYR A 1 94 ? 4.424 0.958 1.230 1.00 88.94 94 TYR A O 1
ATOM 772 N N . GLU A 1 95 ? 4.211 2.179 3.096 1.00 89.81 95 GLU A N 1
ATOM 773 C CA . GLU A 1 95 ? 5.191 3.196 2.702 1.00 89.81 95 GLU A CA 1
ATOM 774 C C . GLU A 1 95 ? 6.567 2.564 2.469 1.00 89.81 95 GLU A C 1
ATOM 776 O O . GLU A 1 95 ? 7.198 2.829 1.444 1.00 89.81 95 GLU A O 1
ATOM 781 N N . LYS A 1 96 ? 6.988 1.632 3.334 1.00 92.31 96 LYS A N 1
ATOM 782 C CA . LYS A 1 96 ? 8.255 0.920 3.146 1.00 92.31 96 LYS A CA 1
ATOM 783 C C . LYS A 1 96 ? 8.261 0.025 1.908 1.00 92.31 96 LYS A C 1
ATOM 785 O O . LYS A 1 96 ? 9.262 -0.039 1.196 1.00 92.31 96 LYS A O 1
ATOM 790 N N . VAL A 1 97 ? 7.149 -0.650 1.624 1.00 91.06 97 VAL A N 1
ATOM 791 C CA . VAL A 1 97 ? 6.992 -1.447 0.398 1.00 91.06 97 VAL A CA 1
ATOM 792 C C . VAL A 1 97 ? 7.088 -0.558 -0.845 1.00 91.06 97 VAL A C 1
ATOM 794 O O . VAL A 1 97 ? 7.733 -0.946 -1.818 1.00 91.06 97 VAL A O 1
ATOM 797 N N . LEU A 1 98 ? 6.511 0.647 -0.809 1.00 90.69 98 LEU A N 1
ATOM 798 C CA . LEU A 1 98 ? 6.606 1.611 -1.908 1.00 90.69 98 LEU A CA 1
ATOM 799 C C . LEU A 1 98 ? 8.038 2.113 -2.121 1.00 90.69 98 LEU A C 1
ATOM 801 O O . LEU A 1 98 ? 8.461 2.232 -3.270 1.00 90.69 98 LEU A O 1
ATOM 805 N N . GLU A 1 99 ? 8.804 2.347 -1.053 1.00 91.81 99 GLU A N 1
ATOM 806 C CA . GLU A 1 99 ? 10.234 2.669 -1.169 1.00 91.81 99 GLU A CA 1
ATOM 807 C C . GLU A 1 99 ? 11.006 1.550 -1.880 1.00 91.81 99 GLU A C 1
ATOM 809 O O . GLU A 1 99 ? 11.766 1.816 -2.811 1.00 91.81 99 GLU A O 1
ATOM 814 N N . ILE A 1 100 ? 10.784 0.292 -1.484 1.00 91.25 100 ILE A N 1
ATOM 815 C CA . ILE A 1 100 ? 11.436 -0.868 -2.113 1.00 91.25 100 ILE A CA 1
ATOM 816 C C . ILE A 1 100 ? 11.027 -0.979 -3.588 1.00 91.25 100 ILE A C 1
ATOM 818 O O . ILE A 1 100 ? 11.875 -1.188 -4.454 1.00 91.25 100 ILE A O 1
ATOM 822 N N . TYR A 1 101 ? 9.739 -0.800 -3.893 1.00 89.50 101 TYR A N 1
ATOM 823 C CA . TYR A 1 101 ? 9.219 -0.808 -5.261 1.00 89.50 101 TYR A CA 1
ATOM 824 C C . TYR A 1 101 ? 9.898 0.245 -6.153 1.00 89.50 101 TYR A C 1
ATOM 826 O O . TYR A 1 101 ? 10.261 -0.052 -7.292 1.00 89.50 101 TYR A O 1
ATOM 834 N N . GLN A 1 102 ? 10.117 1.456 -5.633 1.00 89.25 102 GLN A N 1
ATOM 835 C CA . GLN A 1 102 ? 10.791 2.537 -6.359 1.00 89.25 102 GLN A CA 1
ATOM 836 C C . GLN A 1 102 ? 12.281 2.264 -6.617 1.00 89.25 102 GLN A C 1
ATOM 838 O O . GLN A 1 102 ? 12.826 2.777 -7.592 1.00 89.25 102 GLN A O 1
ATOM 843 N N . GLN A 1 103 ? 12.938 1.470 -5.767 1.00 89.19 103 GLN A N 1
ATOM 844 C CA . GLN A 1 103 ? 14.364 1.135 -5.883 1.00 89.19 103 GLN A CA 1
ATOM 845 C C . GLN A 1 103 ? 14.649 -0.030 -6.836 1.00 89.19 103 GLN A C 1
ATOM 847 O O . GLN A 1 103 ? 15.810 -0.327 -7.118 1.00 89.19 103 GLN A O 1
ATOM 852 N N . GLN A 1 104 ? 13.616 -0.712 -7.328 1.00 82.88 104 GLN A N 1
ATOM 853 C CA . GLN A 1 104 ? 13.808 -1.830 -8.238 1.00 82.88 104 GLN A CA 1
ATOM 854 C C . GLN A 1 104 ? 14.482 -1.370 -9.546 1.00 82.88 104 GLN A C 1
ATOM 856 O O . GLN A 1 104 ? 14.077 -0.359 -10.132 1.00 82.88 104 GLN A O 1
ATOM 861 N N . PRO A 1 105 ? 15.480 -2.123 -10.043 1.00 77.06 105 PRO A N 1
ATOM 862 C CA . PRO A 1 105 ? 16.217 -1.739 -11.236 1.00 77.06 105 PRO A CA 1
ATOM 863 C C . PRO A 1 105 ? 15.295 -1.678 -12.465 1.00 77.06 105 PRO A C 1
ATOM 865 O O . PRO A 1 105 ? 14.286 -2.399 -12.530 1.00 77.06 105 PRO A O 1
ATOM 868 N N . PRO A 1 106 ? 15.616 -0.831 -13.460 1.00 69.44 106 PRO A N 1
ATOM 869 C CA . PRO A 1 106 ? 14.933 -0.842 -14.747 1.00 69.44 106 PRO A CA 1
ATOM 870 C C . PRO A 1 106 ? 14.966 -2.248 -15.349 1.00 69.44 106 PRO A C 1
ATOM 872 O O . PRO A 1 106 ? 15.990 -2.931 -15.275 1.00 69.44 106 PRO A O 1
ATOM 875 N N . LEU A 1 107 ? 13.855 -2.670 -15.955 1.00 66.50 107 LEU A N 1
ATOM 876 C CA . LEU A 1 107 ? 13.838 -3.905 -16.732 1.00 66.50 107 LEU A CA 1
ATOM 877 C C . LEU A 1 107 ? 14.810 -3.732 -17.902 1.00 66.50 107 LEU A C 1
ATOM 879 O O . LEU A 1 107 ? 14.574 -2.932 -18.804 1.00 66.50 107 LEU A O 1
ATOM 883 N N . THR A 1 108 ? 15.930 -4.441 -17.841 1.00 57.94 108 THR A N 1
ATOM 884 C CA . THR A 1 108 ? 16.899 -4.548 -18.928 1.00 57.94 108 THR A CA 1
ATOM 885 C C . THR A 1 108 ? 16.544 -5.807 -19.702 1.00 57.94 108 THR A C 1
ATOM 887 O O . THR A 1 108 ? 16.522 -6.898 -19.135 1.00 57.94 108 THR A O 1
ATOM 890 N N . PHE A 1 109 ? 16.182 -5.653 -20.975 1.00 56.34 109 PHE A N 1
ATOM 891 C CA . PHE A 1 109 ? 16.051 -6.808 -21.858 1.00 56.34 109 PHE A CA 1
ATOM 892 C C . PHE A 1 109 ? 17.455 -7.337 -22.198 1.00 56.34 109 PHE A C 1
ATOM 894 O O . PHE A 1 109 ? 18.354 -6.510 -22.381 1.00 56.34 109 PHE A O 1
ATOM 901 N N . PRO A 1 110 ? 17.659 -8.667 -22.240 1.00 55.12 110 PRO A N 1
ATOM 902 C CA . PRO A 1 110 ? 18.851 -9.255 -22.843 1.00 55.12 110 PRO A CA 1
ATOM 903 C C . PRO A 1 110 ? 18.928 -8.963 -24.347 1.00 55.12 110 PRO A C 1
ATOM 905 O O . PRO A 1 110 ? 17.856 -8.794 -24.978 1.00 55.12 110 PRO A O 1
#

Secondary structure (DSSP, 8-state):
-----HHHHHHHHHHHHS--GGG----SSS--HHHHHHHTSHHHHHHHHHHHHHHHHHHHHHHHHHHHHHHHTSTTT--HHHHHHHHHHHHHHHHHHHHHHHHSPP----

Sequence (110 aa):
MHKIAAHHLIHAWEARYTPDFSKLTFREKHLNIYKLLDLASPRGRKNTAEEVKQLLNFKCQVAGIHSNILFSYIPNIVNLVDAKRLSQSIQVVYEKVLEIYQQQPPLTFP

Foldseek 3Di:
DDPPDVVNVVVVVCVVPVDPCVVVPPPDPDDDVVVVLCCLDLVNLVVVLVVVLVVLVVVLVVQLVVVCVVCVVPVPPDDSVVVNVVSVVVSVVSNVVSVVSSPDDRDDDD

pLDDT: mean 76.44, std 11.86, range [41.12, 93.0]

Radius of gyration: 19.32 Å; chains: 1; bounding box: 42×31×53 Å